Protein AF-A0A1E1WQI3-F1 (afdb_monomer)

InterPro domains:
  IPR056877 Mediator of RNA polymerase II transcription subunit 14, C-terminal domain [PF25069] (3-107)

Foldseek 3Di:
DFKDKDWDQFADPPDPVPDDGRHGQWDDDPQKTWTWMWIDDPPDIDIFTWIQGNVLLAIATDDPPDPDQLNVQLRVQSVVCVVPPDDVVDRCPVVSVVCCRPPRDRPVPPPDDPDDDDD

Secondary structure (DSSP, 8-state):
-PPEEEE-SB--TTS-TTS-TTSBSEEEETTEEEEEEEEEETTEEEEEEEEEETTTTEEEES------HHHHHHHHHHHHHHHH---TTS-SHHHHHHHHHHH---GGGSPPPPPPPP-

Nearest PDB structures (foldseek):
  5kph-assembly1_A  TM=7.801E-01  e=4.211E+00  synthetic construct
  5tph-assembly1_A  TM=8.536E-01  e=3.962E+00  synthetic construct
  6w90-assembly1_A  TM=6.824E-01  e=4.211E+00  synthetic construct
  8chv-assembly1_B  TM=4.347E-01  e=8.249E+00  Homo sapiens
  8chv-assembly1_A  TM=3.463E-01  e=5.378E+00  Homo sapiens

Mean predicted aligned error: 7.14 Å

Sequence (119 aa):
ALWALQWALRIPPAAPQIVPAGQPAVLLAKHKILFFICLTRGDTQLVLPLVYDMQLNVTQLADKRDSQPHLIAVNLHLKRFTEFNQSHSECTLWPAVRDLLTNFTLPQEAPQAPAPPPP

Solvent-accessible surface area (backbone atoms only — not comparable to full-atom values): 7258 Å² total; per-residue (Å²): 129,72,54,44,83,43,77,41,69,40,32,52,82,89,42,75,86,85,61,67,60,69,37,70,17,68,44,80,56,94,58,31,37,39,35,35,38,37,41,37,40,87,94,46,74,44,74,44,50,33,28,35,30,66,84,78,50,43,45,40,66,64,74,82,81,63,86,46,71,68,57,49,51,50,45,54,49,38,49,52,45,62,75,76,62,74,57,91,90,55,74,31,59,62,59,54,54,51,46,46,50,76,68,65,74,61,81,91,74,53,80,75,75,80,76,78,80,82,133

Radius of gyration: 16.03 Å; Cα contacts (8 Å, |Δi|>4): 173; chains: 1; bounding box: 58×37×25 Å

Structure (mmCIF, N/CA/C/O backbone):
data_AF-A0A1E1WQI3-F1
#
_entry.id   AF-A0A1E1WQI3-F1
#
loop_
_atom_site.group_PDB
_atom_site.id
_atom_site.type_symbol
_atom_site.label_atom_id
_atom_site.label_alt_id
_atom_site.label_comp_id
_atom_site.label_asym_id
_atom_site.label_entity_id
_atom_site.label_seq_id
_atom_site.pdbx_PDB_ins_code
_atom_site.Cartn_x
_atom_site.Cartn_y
_atom_site.Cartn_z
_atom_site.occupancy
_atom_site.B_iso_or_equiv
_atom_site.auth_seq_id
_atom_site.auth_comp_id
_atom_site.auth_asym_id
_atom_site.auth_atom_id
_atom_site.pdbx_PDB_model_num
ATOM 1 N N . ALA A 1 1 ? 11.937 9.073 -12.160 1.00 61.72 1 ALA A N 1
ATOM 2 C CA . ALA A 1 1 ? 10.763 8.405 -12.767 1.00 61.72 1 ALA A CA 1
ATOM 3 C C . ALA A 1 1 ? 9.590 8.473 -11.791 1.00 61.72 1 ALA A C 1
ATOM 5 O O . ALA A 1 1 ? 9.838 8.462 -10.592 1.00 61.72 1 ALA A O 1
ATOM 6 N N . LEU A 1 2 ? 8.349 8.594 -12.273 1.00 84.69 2 LEU A N 1
ATOM 7 C CA . LEU A 1 2 ? 7.153 8.555 -11.417 1.00 84.69 2 LEU A CA 1
ATOM 8 C C . LEU A 1 2 ? 6.787 7.102 -11.082 1.00 84.69 2 LEU A C 1
ATOM 10 O O . LEU A 1 2 ? 7.160 6.189 -11.820 1.00 84.69 2 LEU A O 1
ATOM 14 N N . TRP A 1 3 ? 6.069 6.893 -9.980 1.00 93.56 3 TRP A N 1
ATOM 15 C CA . TRP A 1 3 ? 5.514 5.585 -9.645 1.00 93.56 3 TRP A CA 1
ATOM 16 C C . TRP A 1 3 ? 4.343 5.243 -10.567 1.00 93.56 3 TRP A C 1
ATOM 18 O O . TRP A 1 3 ? 3.461 6.070 -10.792 1.00 93.56 3 TRP A O 1
ATOM 28 N N . ALA A 1 4 ? 4.307 4.007 -11.056 1.00 94.94 4 ALA A N 1
ATOM 29 C CA . ALA A 1 4 ? 3.130 3.424 -11.685 1.00 94.94 4 ALA A CA 1
ATOM 30 C C . ALA A 1 4 ? 2.417 2.484 -10.703 1.00 94.94 4 ALA A C 1
ATOM 32 O O . ALA A 1 4 ? 3.064 1.788 -9.920 1.00 94.94 4 ALA A O 1
ATOM 33 N N . LEU A 1 5 ? 1.081 2.494 -10.747 1.00 95.38 5 LEU A N 1
ATOM 34 C CA . LEU A 1 5 ? 0.208 1.705 -9.879 1.00 95.38 5 LEU A CA 1
ATOM 35 C C . LEU A 1 5 ? -0.353 0.497 -10.622 1.00 95.38 5 LEU A C 1
ATOM 37 O O . LEU A 1 5 ? -0.927 0.643 -11.700 1.00 95.38 5 LEU A O 1
ATOM 41 N N . GLN A 1 6 ? -0.315 -0.666 -9.981 1.00 94.62 6 GLN A N 1
ATOM 42 C CA . GLN A 1 6 ? -1.127 -1.816 -10.362 1.00 94.62 6 GLN A CA 1
ATOM 43 C C . GLN A 1 6 ? -1.879 -2.349 -9.144 1.00 94.62 6 GLN A C 1
ATOM 45 O O . GLN A 1 6 ? -1.303 -2.551 -8.075 1.00 94.62 6 GLN A O 1
ATOM 50 N N . TRP A 1 7 ? -3.173 -2.605 -9.309 1.00 93.12 7 TRP A N 1
ATOM 51 C CA . TRP A 1 7 ? -3.984 -3.262 -8.288 1.00 93.12 7 TRP A CA 1
ATOM 52 C C . TRP A 1 7 ? -3.860 -4.770 -8.446 1.00 93.12 7 TRP A C 1
ATOM 54 O O . TRP A 1 7 ? -4.112 -5.310 -9.526 1.00 93.12 7 TRP A O 1
ATOM 64 N N . ALA A 1 8 ? -3.485 -5.461 -7.375 1.00 91.25 8 ALA A N 1
ATOM 65 C CA . ALA A 1 8 ? -3.482 -6.910 -7.400 1.00 91.25 8 ALA A CA 1
ATOM 66 C C . ALA A 1 8 ? -4.930 -7.409 -7.297 1.00 91.25 8 ALA A C 1
ATOM 68 O O . ALA A 1 8 ? -5.671 -7.003 -6.405 1.00 91.25 8 ALA A O 1
ATOM 69 N N . LEU A 1 9 ? -5.332 -8.305 -8.201 1.00 91.12 9 LEU A N 1
ATOM 70 C C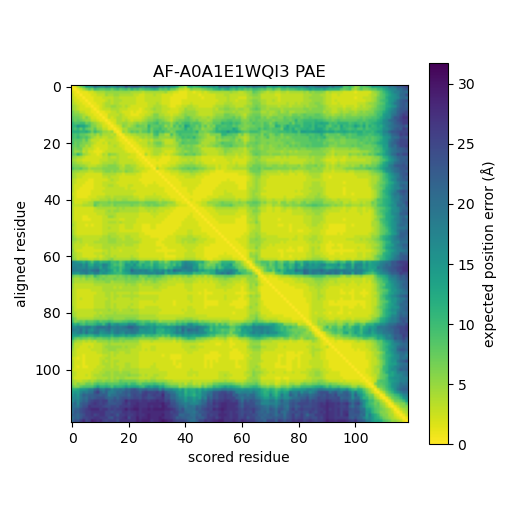A . LEU A 1 9 ? -6.618 -9.015 -8.115 1.00 91.12 9 LEU A CA 1
ATOM 71 C C . LEU A 1 9 ? -6.480 -10.347 -7.366 1.00 91.12 9 LEU A C 1
ATOM 73 O O . LEU A 1 9 ? -7.421 -10.828 -6.733 1.00 91.12 9 LEU A O 1
ATOM 77 N N . ARG A 1 10 ? -5.278 -10.926 -7.411 1.00 91.06 10 ARG A N 1
ATOM 78 C CA . ARG A 1 10 ? -4.872 -12.115 -6.662 1.00 91.06 10 ARG A CA 1
ATOM 79 C C . ARG A 1 10 ? -3.562 -11.842 -5.950 1.00 91.06 10 ARG A C 1
ATOM 81 O O . ARG A 1 10 ? -2.758 -11.057 -6.446 1.00 91.06 10 ARG A O 1
ATOM 88 N N . ILE A 1 11 ? -3.355 -12.489 -4.811 1.00 86.25 11 ILE A N 1
ATOM 89 C CA . ILE A 1 11 ? -2.154 -12.296 -4.000 1.00 86.25 11 ILE A CA 1
ATOM 90 C C . ILE A 1 11 ? -0.933 -12.825 -4.767 1.00 86.25 11 ILE A C 1
ATOM 92 O O . ILE A 1 11 ? -0.904 -14.021 -5.089 1.00 86.25 11 ILE A O 1
ATOM 96 N N . PRO A 1 12 ? 0.056 -11.966 -5.083 1.00 79.88 12 PRO A N 1
ATOM 97 C CA . PRO A 1 12 ? 1.281 -12.387 -5.753 1.00 79.88 12 PRO A CA 1
ATOM 98 C C . PRO A 1 12 ? 2.076 -13.393 -4.905 1.00 79.88 12 PRO A C 1
ATOM 100 O O . PRO A 1 12 ? 2.103 -13.254 -3.684 1.00 79.88 12 PRO A O 1
ATOM 103 N N . PRO A 1 13 ? 2.809 -14.345 -5.512 1.00 79.88 13 PRO A N 1
ATOM 104 C CA . PRO A 1 13 ? 3.711 -15.235 -4.771 1.00 79.88 13 PRO A CA 1
ATOM 105 C C . PRO A 1 13 ? 4.781 -14.485 -3.965 1.00 79.88 13 PRO A C 1
ATOM 107 O O . PRO A 1 13 ? 5.179 -14.935 -2.898 1.00 79.88 13 PRO A O 1
ATOM 110 N N . ALA A 1 14 ? 5.215 -13.327 -4.472 1.00 73.06 14 ALA A N 1
ATOM 111 C CA . ALA A 1 14 ? 6.202 -12.451 -3.844 1.00 73.06 14 ALA A CA 1
ATOM 112 C C . ALA A 1 14 ? 5.622 -11.540 -2.742 1.00 73.06 14 ALA A C 1
ATOM 114 O O . ALA A 1 14 ? 6.347 -10.722 -2.184 1.00 73.06 14 ALA A O 1
ATOM 115 N N . ALA A 1 15 ? 4.318 -11.620 -2.461 1.00 73.06 15 ALA A N 1
ATOM 116 C CA . ALA A 1 15 ? 3.694 -10.805 -1.429 1.00 73.06 15 ALA A CA 1
ATOM 117 C C . ALA A 1 15 ? 3.990 -11.354 -0.020 1.00 73.06 15 ALA A C 1
ATOM 119 O O . ALA A 1 15 ? 4.174 -12.568 0.140 1.00 73.06 15 ALA A O 1
ATOM 120 N N . PRO A 1 16 ? 3.973 -10.492 1.015 1.00 71.56 16 PRO A N 1
ATOM 121 C CA . PRO A 1 16 ? 4.063 -10.937 2.401 1.00 71.56 16 PRO A CA 1
ATOM 122 C C . PRO A 1 16 ? 3.017 -12.016 2.699 1.00 71.56 16 PRO A C 1
ATOM 124 O O . PRO A 1 16 ? 1.860 -11.895 2.285 1.00 71.56 16 PRO A O 1
ATOM 127 N N . GLN A 1 17 ? 3.415 -13.067 3.422 1.00 73.44 17 GLN A N 1
ATOM 128 C CA . GLN A 1 17 ? 2.580 -14.237 3.737 1.00 73.44 17 GLN A CA 1
ATOM 129 C C . GLN A 1 17 ? 1.532 -13.921 4.824 1.00 73.44 17 GLN A C 1
ATOM 131 O O . GLN A 1 17 ? 1.474 -14.558 5.873 1.00 73.44 17 GLN A O 1
ATOM 136 N N . ILE A 1 18 ? 0.704 -12.902 4.585 1.00 81.56 18 ILE A N 1
ATOM 137 C CA . ILE A 1 18 ? -0.483 -12.584 5.392 1.00 81.56 18 ILE A CA 1
ATOM 138 C C . ILE A 1 18 ? -1.620 -13.529 5.002 1.00 81.56 18 ILE A C 1
ATOM 140 O O . ILE A 1 18 ? -2.366 -14.010 5.851 1.00 81.56 18 ILE A O 1
ATOM 144 N N . VAL A 1 19 ? -1.738 -13.793 3.700 1.00 82.75 19 VAL A N 1
ATOM 145 C CA . VAL A 1 19 ? -2.726 -14.681 3.091 1.00 82.75 19 VAL A CA 1
ATOM 146 C C . VAL A 1 19 ? -2.029 -15.484 1.983 1.00 82.75 19 VAL A C 1
ATOM 148 O O . VAL A 1 19 ? -1.134 -14.939 1.333 1.00 82.75 19 VAL A O 1
ATOM 151 N N . PRO A 1 20 ? -2.398 -16.760 1.751 1.00 84.69 20 PRO A N 1
ATOM 152 C CA . PRO A 1 20 ? -1.761 -17.584 0.728 1.00 84.69 20 PRO A CA 1
ATOM 153 C C . PRO A 1 20 ? -1.829 -16.980 -0.682 1.00 84.69 20 PRO A C 1
ATOM 155 O O . PRO A 1 20 ? -2.830 -16.371 -1.069 1.00 84.69 20 PRO A O 1
ATOM 158 N N . ALA A 1 21 ? -0.781 -17.212 -1.475 1.00 86.62 21 ALA A N 1
ATOM 159 C CA . ALA A 1 21 ? -0.719 -16.775 -2.867 1.00 86.62 21 ALA A CA 1
ATOM 160 C C . ALA A 1 21 ? -1.888 -17.332 -3.702 1.00 86.62 21 ALA A C 1
ATOM 162 O O . ALA A 1 21 ? -2.388 -18.433 -3.464 1.00 86.62 21 ALA A O 1
ATOM 163 N N . GLY A 1 22 ? -2.333 -16.562 -4.697 1.00 86.31 22 GLY A N 1
ATOM 164 C CA . GLY A 1 22 ? -3.426 -16.944 -5.598 1.00 86.31 22 GLY A CA 1
ATOM 165 C C . GLY A 1 22 ? -4.841 -16.709 -5.051 1.00 86.31 22 GLY A C 1
ATOM 166 O O . GLY A 1 22 ? -5.791 -16.706 -5.843 1.00 86.31 22 GLY A O 1
ATOM 167 N N . GLN A 1 23 ? -4.995 -16.449 -3.749 1.00 90.19 23 GLN A N 1
ATOM 168 C CA . GLN A 1 23 ? -6.262 -16.020 -3.149 1.00 90.19 23 GLN A CA 1
ATOM 169 C C . GLN A 1 23 ? -6.668 -14.613 -3.621 1.00 90.19 23 GLN A C 1
ATOM 171 O O . GLN A 1 23 ? -5.805 -13.861 -4.091 1.00 90.19 23 GLN A O 1
ATOM 176 N N . PRO A 1 24 ? -7.960 -14.234 -3.520 1.00 90.19 24 PRO A N 1
ATOM 177 C CA . PRO A 1 24 ? -8.405 -12.874 -3.808 1.00 90.19 24 PRO A CA 1
ATOM 178 C C . PRO A 1 24 ? -7.591 -11.844 -3.024 1.00 90.19 24 PRO A C 1
ATOM 180 O O . PRO A 1 24 ? -7.388 -11.982 -1.820 1.00 90.19 24 PRO A O 1
ATOM 183 N N . ALA A 1 25 ? -7.123 -10.808 -3.716 1.00 88.50 25 ALA A N 1
ATOM 184 C CA . ALA A 1 25 ? -6.276 -9.782 -3.116 1.00 88.50 25 ALA A CA 1
ATOM 185 C C . ALA A 1 25 ? -7.054 -8.673 -2.406 1.00 88.50 25 ALA A C 1
ATOM 187 O O . ALA A 1 25 ? -6.418 -7.810 -1.822 1.00 88.50 25 ALA A O 1
ATOM 188 N N . VAL A 1 26 ? -8.390 -8.687 -2.433 1.00 93.19 26 VAL A N 1
ATOM 189 C CA . VAL A 1 26 ? -9.236 -7.777 -1.651 1.00 93.19 26 VAL A CA 1
ATOM 190 C C . VAL A 1 26 ? -10.054 -8.612 -0.679 1.00 93.19 26 VAL A C 1
ATOM 192 O O . VAL A 1 26 ? -10.848 -9.455 -1.094 1.00 93.19 26 VAL A O 1
ATOM 195 N N . LEU A 1 27 ? -9.843 -8.394 0.615 1.00 93.44 27 LEU A N 1
ATOM 196 C CA . LEU A 1 27 ? -10.434 -9.189 1.682 1.00 93.44 27 LEU A CA 1
ATOM 197 C C . LEU A 1 27 ? -11.090 -8.272 2.703 1.00 93.44 27 LEU A C 1
ATOM 199 O O . LEU A 1 27 ? -10.442 -7.405 3.288 1.00 93.44 27 LEU A O 1
ATOM 203 N N . LEU A 1 28 ? -12.379 -8.492 2.938 1.00 94.62 28 LEU A N 1
ATOM 204 C CA . LEU A 1 28 ? -13.144 -7.792 3.958 1.00 94.62 28 LEU A CA 1
ATOM 205 C C . LEU A 1 28 ? -13.190 -8.636 5.236 1.00 94.62 28 LEU A C 1
ATOM 207 O O . LEU A 1 28 ? -13.674 -9.766 5.227 1.00 94.62 28 LEU A O 1
ATOM 211 N N . ALA A 1 29 ? -12.729 -8.069 6.347 1.00 91.25 29 ALA A N 1
ATOM 212 C CA . ALA A 1 29 ? -12.799 -8.668 7.674 1.00 91.25 29 ALA A CA 1
ATOM 213 C C . ALA A 1 29 ? -13.412 -7.666 8.661 1.00 91.25 29 ALA A C 1
ATOM 215 O O . ALA A 1 29 ? -12.741 -6.752 9.148 1.00 91.25 29 ALA A O 1
ATOM 216 N N . LYS A 1 30 ? -14.702 -7.846 8.975 1.00 93.75 30 LYS A N 1
ATOM 217 C CA . LYS A 1 30 ? -15.505 -6.911 9.785 1.00 93.75 30 LYS A CA 1
ATOM 218 C C . LYS A 1 30 ? -15.465 -5.493 9.198 1.00 93.75 30 LYS A C 1
ATOM 220 O O . LYS A 1 30 ? -16.062 -5.245 8.159 1.00 93.75 30 LYS A O 1
ATOM 225 N N . HIS A 1 31 ? -14.734 -4.587 9.847 1.00 95.50 31 HIS A N 1
ATOM 226 C CA . HIS A 1 31 ? -14.589 -3.191 9.447 1.00 95.50 31 HIS A CA 1
ATOM 227 C C . HIS A 1 31 ? -13.239 -2.883 8.793 1.00 95.50 31 HIS A C 1
ATOM 229 O O . HIS A 1 31 ? -12.851 -1.724 8.702 1.00 95.50 31 HIS A O 1
ATOM 235 N N . LYS A 1 32 ? -12.497 -3.908 8.368 1.00 96.00 32 LYS A N 1
ATOM 236 C CA . LYS A 1 32 ? -11.182 -3.751 7.749 1.00 96.00 32 LYS A CA 1
ATOM 237 C C . LYS A 1 32 ? -11.180 -4.348 6.351 1.00 96.00 32 LYS A C 1
ATOM 239 O O . LYS A 1 32 ? -11.652 -5.467 6.164 1.00 96.00 32 LYS A O 1
ATOM 244 N N . ILE A 1 33 ? -10.617 -3.620 5.396 1.00 96.56 33 ILE A N 1
ATOM 245 C CA . ILE A 1 33 ? -10.376 -4.090 4.032 1.00 96.56 33 ILE A CA 1
ATOM 246 C C . ILE A 1 33 ? -8.870 -4.248 3.861 1.00 96.56 33 ILE A C 1
ATOM 248 O O . ILE A 1 33 ? -8.150 -3.254 3.870 1.00 96.56 33 ILE A O 1
ATOM 252 N N . LEU A 1 34 ? -8.398 -5.484 3.717 1.00 94.56 34 LEU A N 1
ATOM 253 C CA . LEU A 1 34 ? -7.042 -5.779 3.262 1.00 94.56 34 LEU A CA 1
ATOM 254 C C . LEU A 1 34 ? -7.034 -5.764 1.734 1.00 94.56 34 LEU A C 1
ATOM 256 O O . LEU A 1 34 ? -7.865 -6.418 1.108 1.00 94.56 34 LEU A O 1
ATOM 260 N N . PHE A 1 35 ? -6.098 -5.036 1.143 1.00 94.75 35 PHE A N 1
ATOM 261 C CA . PHE A 1 35 ? -5.878 -5.007 -0.293 1.00 94.75 35 PHE A CA 1
ATOM 262 C C . PHE A 1 35 ? -4.389 -4.924 -0.622 1.00 94.75 35 PHE A C 1
ATOM 264 O O . PHE A 1 35 ? -3.582 -4.520 0.211 1.00 94.75 35 PHE A O 1
ATOM 271 N N . PHE A 1 36 ? -4.011 -5.319 -1.835 1.00 93.38 36 PHE A N 1
ATOM 272 C CA . PHE A 1 36 ? -2.617 -5.307 -2.273 1.00 93.38 36 PHE A CA 1
ATOM 273 C C . PHE A 1 36 ? -2.455 -4.414 -3.499 1.00 93.38 36 PHE A C 1
ATOM 275 O O . PHE A 1 36 ? -3.209 -4.520 -4.470 1.00 93.38 36 PHE A O 1
ATOM 282 N N . ILE A 1 37 ? -1.432 -3.565 -3.465 1.00 94.12 37 ILE A N 1
ATOM 283 C CA . ILE A 1 37 ? -1.003 -2.768 -4.614 1.00 94.12 37 ILE A CA 1
ATOM 284 C C . ILE A 1 37 ? 0.443 -3.095 -4.967 1.00 94.12 37 ILE A C 1
ATOM 286 O O . ILE A 1 37 ? 1.239 -3.465 -4.105 1.00 94.12 37 ILE A O 1
ATOM 290 N N . CYS A 1 38 ? 0.780 -2.938 -6.240 1.00 93.62 38 CYS A N 1
ATOM 291 C CA . CYS A 1 38 ? 2.141 -2.985 -6.737 1.00 93.62 38 CYS A CA 1
ATOM 292 C C . CYS A 1 38 ? 2.526 -1.591 -7.236 1.00 93.62 38 CYS A C 1
ATOM 294 O O . CYS A 1 38 ? 1.815 -1.013 -8.063 1.00 93.62 38 CYS A O 1
ATOM 296 N N . LEU A 1 39 ? 3.625 -1.051 -6.713 1.00 94.12 39 LEU A N 1
ATOM 297 C CA . LEU A 1 39 ? 4.219 0.196 -7.179 1.00 94.12 39 LEU A CA 1
ATOM 298 C C . LEU A 1 39 ? 5.498 -0.109 -7.950 1.00 94.12 39 LEU A C 1
ATOM 300 O O . LEU A 1 39 ? 6.391 -0.771 -7.424 1.00 94.12 39 LEU A O 1
ATOM 304 N N . THR A 1 40 ? 5.607 0.404 -9.171 1.00 93.44 40 THR A N 1
ATOM 305 C CA . THR A 1 40 ? 6.787 0.208 -10.026 1.00 93.44 40 THR A CA 1
ATOM 306 C C . THR A 1 40 ? 7.413 1.539 -10.423 1.00 93.44 40 THR A C 1
ATOM 308 O O . THR A 1 40 ? 6.698 2.460 -10.824 1.00 93.44 40 THR A O 1
ATOM 311 N N . ARG A 1 41 ? 8.742 1.643 -10.346 1.00 90.56 41 ARG A N 1
ATOM 312 C CA . ARG A 1 41 ? 9.529 2.815 -10.760 1.00 90.56 41 ARG A CA 1
ATOM 313 C C . ARG A 1 41 ? 10.889 2.352 -11.285 1.00 90.56 41 ARG A C 1
ATOM 315 O O . ARG A 1 41 ? 11.754 1.972 -10.500 1.00 90.56 41 ARG A O 1
ATOM 322 N N . GLY A 1 42 ? 11.085 2.407 -12.605 1.00 88.88 42 GLY A N 1
ATOM 323 C CA . GLY A 1 42 ? 12.268 1.809 -13.239 1.00 88.88 42 GLY A CA 1
ATOM 324 C C . GLY A 1 42 ? 12.339 0.315 -12.913 1.00 88.88 42 GLY A C 1
ATOM 325 O O . GLY A 1 42 ? 11.334 -0.377 -13.043 1.00 88.88 42 GLY A O 1
ATOM 326 N N . ASP A 1 43 ? 13.479 -0.141 -12.398 1.00 87.56 43 ASP A N 1
ATOM 327 C CA . ASP A 1 43 ? 13.688 -1.538 -11.987 1.00 87.56 43 ASP A CA 1
ATOM 328 C C . ASP A 1 43 ? 13.185 -1.844 -10.563 1.00 87.56 43 ASP A C 1
ATOM 330 O O . ASP A 1 43 ? 13.275 -2.974 -10.084 1.00 87.56 43 ASP A O 1
ATOM 334 N N . THR A 1 44 ? 12.658 -0.841 -9.853 1.00 88.62 44 THR A N 1
ATOM 335 C CA . THR A 1 44 ? 12.150 -1.019 -8.489 1.00 88.62 44 THR A CA 1
ATOM 336 C C . THR A 1 44 ? 10.677 -1.404 -8.498 1.00 88.62 44 THR A C 1
ATOM 338 O O . THR A 1 44 ? 9.849 -0.690 -9.065 1.00 88.62 44 THR A O 1
ATOM 341 N N . GLN A 1 45 ? 10.340 -2.488 -7.796 1.00 90.81 45 GLN A N 1
ATOM 342 C CA . GLN A 1 45 ? 8.972 -2.966 -7.607 1.00 90.81 45 GLN A CA 1
ATOM 343 C C . GLN A 1 45 ? 8.673 -3.167 -6.118 1.00 90.81 45 GLN A C 1
ATOM 345 O O . GLN A 1 45 ? 9.412 -3.862 -5.425 1.00 90.81 45 GLN A O 1
ATOM 350 N N . LEU A 1 46 ? 7.568 -2.596 -5.636 1.00 90.81 46 LEU A N 1
ATOM 351 C CA . LEU A 1 46 ? 7.112 -2.703 -4.251 1.00 90.81 46 LEU A CA 1
ATOM 352 C C . LEU A 1 46 ? 5.719 -3.330 -4.209 1.00 90.81 46 LEU A C 1
ATOM 354 O O . LEU A 1 46 ? 4.770 -2.753 -4.734 1.00 90.81 46 LEU A O 1
ATOM 358 N N . VAL A 1 47 ? 5.579 -4.479 -3.548 1.00 91.19 47 VAL A N 1
ATOM 359 C CA . VAL A 1 47 ? 4.273 -5.100 -3.281 1.00 91.19 47 VAL A CA 1
ATOM 360 C C . VAL A 1 47 ? 3.836 -4.716 -1.874 1.00 91.19 47 VAL A C 1
ATOM 362 O O . VAL A 1 47 ? 4.455 -5.122 -0.893 1.00 91.19 47 VAL A O 1
ATOM 365 N N . LEU A 1 48 ? 2.781 -3.911 -1.771 1.00 92.44 48 LEU A N 1
ATOM 366 C CA . LEU A 1 48 ? 2.343 -3.306 -0.518 1.00 92.44 48 LEU A CA 1
ATOM 367 C C . LEU A 1 48 ? 1.000 -3.898 -0.077 1.00 92.44 48 LEU A C 1
ATOM 369 O O . LEU A 1 48 ? -0.009 -3.680 -0.755 1.00 92.44 48 LEU A O 1
ATOM 373 N N . PRO A 1 49 ? 0.955 -4.614 1.059 1.00 92.81 49 PRO A N 1
ATOM 374 C CA . PRO A 1 49 ? -0.301 -5.000 1.681 1.00 92.81 49 PRO A CA 1
ATOM 375 C C . PRO A 1 49 ? -0.845 -3.837 2.518 1.00 92.81 49 PRO A C 1
ATOM 377 O O . PRO A 1 49 ? -0.241 -3.440 3.514 1.00 92.81 49 PRO A O 1
ATOM 380 N N . LEU A 1 50 ? -1.995 -3.295 2.143 1.00 95.25 50 LEU A N 1
ATOM 381 C CA . LEU A 1 50 ? -2.636 -2.173 2.819 1.00 95.25 50 LEU A CA 1
ATOM 382 C C . LEU A 1 50 ? -3.922 -2.619 3.513 1.00 95.25 50 LEU A C 1
ATOM 384 O O . LEU A 1 50 ? -4.677 -3.432 2.994 1.00 95.25 50 LEU A O 1
ATOM 388 N N . VAL A 1 51 ? -4.182 -2.062 4.690 1.00 95.88 51 VAL A N 1
ATOM 389 C CA . VAL A 1 51 ? -5.435 -2.219 5.427 1.00 95.88 51 VAL A CA 1
ATOM 390 C C . VAL A 1 51 ? -6.107 -0.866 5.533 1.00 95.88 51 VAL A C 1
ATOM 392 O O . VAL A 1 51 ? -5.557 0.047 6.149 1.00 95.88 51 VAL A O 1
ATOM 395 N N . TYR A 1 52 ? -7.316 -0.773 4.993 1.00 96.69 52 TYR A N 1
ATOM 396 C CA . TYR A 1 52 ? -8.237 0.315 5.274 1.00 96.69 52 TYR A CA 1
ATOM 397 C C . TYR A 1 52 ? -9.150 -0.072 6.441 1.00 96.69 52 TYR A C 1
ATOM 399 O O . TYR A 1 52 ? -9.901 -1.043 6.359 1.00 96.69 52 TYR A O 1
ATOM 407 N N . ASP A 1 53 ? -9.058 0.665 7.543 1.00 95.25 53 ASP A N 1
ATOM 408 C CA . ASP A 1 53 ? -9.958 0.574 8.686 1.00 95.25 53 ASP A CA 1
ATOM 409 C C . ASP A 1 53 ? -11.125 1.549 8.500 1.00 95.25 53 ASP A C 1
ATOM 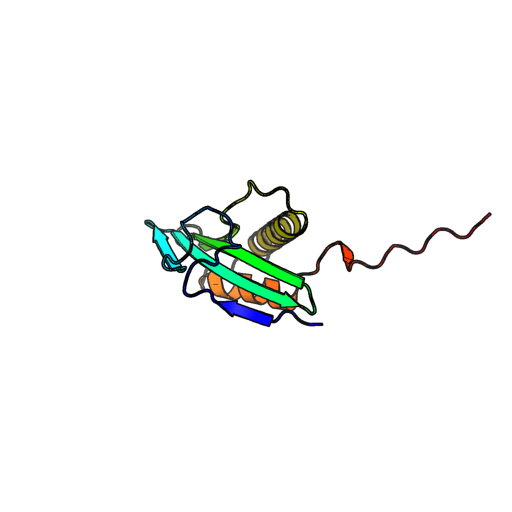411 O O . ASP A 1 53 ? -10.935 2.763 8.545 1.00 95.25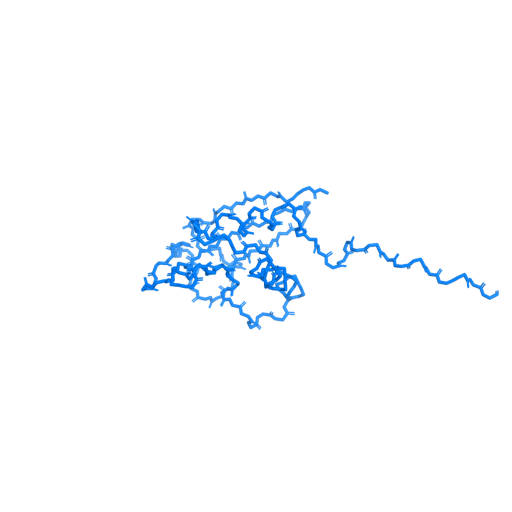 53 ASP A O 1
ATOM 415 N N . MET A 1 54 ? -12.329 1.015 8.308 1.00 94.12 54 MET A N 1
ATOM 416 C CA . MET A 1 54 ? -13.541 1.797 8.058 1.00 94.12 54 MET A CA 1
ATOM 417 C C . MET A 1 54 ? -14.066 2.507 9.308 1.00 94.12 54 MET A C 1
ATOM 419 O O . MET A 1 54 ? -14.765 3.505 9.179 1.00 94.12 54 MET A O 1
ATOM 423 N N . GLN A 1 55 ? -13.753 2.015 10.512 1.00 93.75 55 GLN A N 1
ATOM 424 C CA . GLN A 1 55 ? -14.183 2.665 11.754 1.00 93.75 55 GLN A CA 1
ATOM 425 C C . GLN A 1 55 ? -13.322 3.884 12.061 1.00 93.75 55 GLN A C 1
ATOM 427 O O . GLN A 1 55 ? -13.838 4.926 12.449 1.00 93.75 55 GLN A O 1
ATOM 432 N N . LEU A 1 56 ? -12.009 3.747 11.880 1.00 93.00 56 LEU A N 1
ATOM 433 C CA . LEU A 1 56 ? -11.058 4.829 12.136 1.00 93.00 56 LEU A CA 1
ATOM 434 C C . LEU A 1 56 ? -10.849 5.732 10.917 1.00 93.00 56 LEU A C 1
ATOM 436 O O . LEU A 1 56 ? -10.242 6.789 11.037 1.00 93.00 56 LEU A O 1
ATOM 440 N N . ASN A 1 57 ? -11.330 5.304 9.751 1.00 93.94 57 ASN A N 1
ATOM 441 C CA . ASN A 1 57 ? -11.045 5.904 8.457 1.00 93.94 57 ASN A CA 1
ATOM 442 C C . ASN A 1 57 ? -9.535 6.026 8.168 1.00 93.94 57 ASN A C 1
ATOM 444 O O . ASN A 1 57 ? -9.066 7.031 7.640 1.00 93.94 57 ASN A O 1
ATOM 448 N N . VAL A 1 58 ? -8.751 4.995 8.492 1.00 94.56 58 VAL A N 1
ATOM 449 C CA . VAL A 1 58 ? -7.282 5.008 8.359 1.00 94.56 58 VAL A CA 1
ATOM 450 C C . VAL A 1 58 ? -6.818 3.937 7.383 1.00 94.56 58 VAL A C 1
ATOM 452 O O . VAL A 1 58 ? -7.215 2.780 7.496 1.00 94.56 58 VAL A O 1
ATOM 455 N N . THR A 1 59 ? -5.914 4.303 6.474 1.00 95.94 59 THR A N 1
ATOM 456 C CA . THR A 1 59 ? -5.208 3.358 5.599 1.00 95.94 59 THR A CA 1
ATOM 457 C C . THR A 1 59 ? -3.767 3.196 6.071 1.00 95.94 59 THR A C 1
ATOM 459 O O . THR A 1 59 ? -3.026 4.168 6.173 1.00 95.94 59 THR A O 1
ATOM 462 N N . GLN A 1 60 ? -3.360 1.964 6.368 1.00 95.31 60 GLN A N 1
ATOM 463 C CA . GLN A 1 60 ? -2.030 1.642 6.896 1.00 95.31 60 GLN A CA 1
ATOM 464 C C . GLN A 1 60 ? -1.461 0.372 6.261 1.00 95.31 60 GLN A C 1
ATOM 466 O O . GLN A 1 60 ? -2.190 -0.407 5.656 1.00 95.31 60 GLN A O 1
ATOM 471 N N . LEU A 1 61 ? -0.163 0.126 6.439 1.00 94.38 61 LEU A N 1
ATOM 472 C CA . LEU A 1 61 ? 0.469 -1.131 6.037 1.00 94.38 61 LEU A CA 1
ATOM 473 C C . LEU A 1 61 ? -0.003 -2.293 6.939 1.00 94.38 61 LEU A C 1
ATOM 475 O O . LEU A 1 61 ? -0.064 -2.147 8.164 1.00 94.38 61 LEU A O 1
ATOM 479 N N . ALA A 1 62 ? -0.342 -3.431 6.331 1.00 89.50 62 ALA A N 1
ATOM 480 C CA . ALA A 1 62 ? -0.942 -4.587 6.998 1.00 89.50 62 ALA A CA 1
ATOM 481 C C . ALA A 1 62 ? 0.060 -5.407 7.825 1.00 89.50 62 ALA A C 1
ATOM 483 O O . ALA A 1 62 ? -0.249 -5.793 8.951 1.00 89.50 62 ALA A O 1
ATOM 484 N N . ASP A 1 63 ? 1.250 -5.665 7.274 1.00 76.38 63 ASP A N 1
ATOM 485 C CA . ASP A 1 63 ? 2.319 -6.382 7.968 1.00 76.38 63 ASP A CA 1
ATOM 486 C C . ASP A 1 63 ? 3.463 -5.426 8.296 1.00 76.38 63 ASP A C 1
ATOM 488 O O . ASP A 1 63 ? 4.023 -4.766 7.422 1.00 76.38 63 ASP A O 1
ATOM 492 N N . LYS A 1 64 ? 3.778 -5.332 9.587 1.00 65.81 64 LYS A N 1
ATOM 493 C CA . LYS A 1 64 ? 4.847 -4.486 10.135 1.00 65.81 64 LYS A CA 1
ATOM 494 C C . LYS A 1 64 ? 6.076 -5.311 10.530 1.00 65.81 64 LYS A C 1
ATOM 496 O O . LYS A 1 64 ? 7.015 -4.748 11.082 1.00 65.81 64 LYS A O 1
ATOM 501 N N . ARG A 1 65 ? 6.044 -6.635 10.319 1.00 61.31 65 ARG A N 1
ATOM 502 C CA . ARG A 1 65 ? 7.105 -7.563 10.741 1.00 61.31 65 ARG A CA 1
ATOM 503 C C . ARG A 1 65 ? 8.269 -7.627 9.759 1.00 61.31 65 ARG A C 1
ATOM 505 O O . ARG A 1 65 ? 9.342 -8.072 10.151 1.00 61.31 65 ARG A O 1
ATOM 512 N N . ASP A 1 66 ? 8.083 -7.166 8.524 1.00 61.97 66 ASP A N 1
ATOM 513 C CA . ASP A 1 66 ? 9.176 -7.098 7.563 1.00 61.97 66 ASP A CA 1
ATOM 514 C C . ASP A 1 66 ? 10.130 -5.946 7.896 1.00 61.97 66 ASP A C 1
ATOM 516 O O . ASP A 1 66 ? 9.775 -4.767 7.839 1.00 61.97 66 ASP A O 1
ATOM 520 N N . SER A 1 67 ? 11.381 -6.300 8.187 1.00 65.44 67 SER A N 1
ATOM 521 C CA . SER A 1 67 ? 12.503 -5.377 8.410 1.00 65.44 67 SER A CA 1
ATOM 522 C C . SER A 1 67 ? 13.026 -4.736 7.118 1.00 65.44 67 SER A C 1
ATOM 524 O O . SER A 1 67 ? 14.081 -4.101 7.108 1.00 65.44 67 SER A O 1
ATOM 526 N N . GLN A 1 68 ? 12.296 -4.893 6.014 1.00 81.50 68 GLN A N 1
ATOM 527 C CA . GLN A 1 68 ? 12.695 -4.388 4.715 1.00 81.50 68 GLN A CA 1
ATOM 528 C C . GLN A 1 68 ? 12.694 -2.845 4.705 1.00 81.50 68 GLN A C 1
ATOM 530 O O . GLN A 1 68 ? 11.657 -2.231 4.981 1.00 81.50 68 GLN A O 1
ATOM 535 N N . PRO A 1 69 ? 13.809 -2.185 4.331 1.00 85.06 69 PRO A N 1
ATOM 536 C CA . PRO A 1 69 ? 13.944 -0.727 4.425 1.00 85.06 69 PRO A CA 1
ATOM 537 C C . PRO A 1 69 ? 12.855 0.056 3.680 1.00 85.06 69 PRO A C 1
ATOM 539 O O . PRO A 1 69 ? 12.384 1.091 4.151 1.00 85.06 69 PRO A O 1
ATOM 542 N N . HIS A 1 70 ? 12.421 -0.454 2.526 1.00 85.50 70 HIS A N 1
ATOM 543 C CA . HIS A 1 70 ? 11.373 0.167 1.721 1.00 85.50 70 HIS A CA 1
ATOM 544 C C . HIS A 1 70 ? 9.995 0.085 2.397 1.00 85.50 70 HIS A C 1
ATOM 546 O O . HIS A 1 70 ? 9.258 1.068 2.376 1.00 85.50 70 HIS A O 1
ATOM 552 N N . LEU A 1 71 ? 9.661 -1.029 3.060 1.00 88.75 71 LEU A N 1
ATOM 553 C CA . LEU A 1 71 ? 8.403 -1.168 3.804 1.00 88.75 71 LEU A CA 1
ATOM 554 C C . LEU A 1 71 ? 8.377 -0.276 5.050 1.00 88.75 71 LEU A C 1
ATOM 556 O O . LEU A 1 71 ? 7.340 0.311 5.365 1.00 88.75 71 LEU A O 1
ATOM 560 N N . ILE A 1 72 ? 9.525 -0.094 5.711 1.00 89.94 72 ILE A N 1
ATOM 561 C CA . ILE A 1 72 ? 9.669 0.868 6.812 1.00 89.94 72 ILE A CA 1
ATOM 562 C C . ILE A 1 72 ? 9.406 2.295 6.312 1.00 89.94 72 ILE A C 1
ATOM 564 O O . ILE A 1 72 ? 8.634 3.027 6.937 1.00 89.94 72 ILE A O 1
ATOM 568 N N . ALA A 1 73 ? 9.994 2.680 5.175 1.00 91.56 73 ALA A N 1
ATOM 569 C CA . ALA A 1 73 ? 9.775 3.991 4.569 1.00 91.56 73 ALA A CA 1
ATOM 570 C C . ALA A 1 73 ? 8.298 4.217 4.200 1.00 91.56 73 ALA A C 1
ATOM 572 O O . ALA A 1 73 ? 7.740 5.260 4.538 1.00 91.56 73 ALA A O 1
ATOM 573 N N . VAL A 1 74 ? 7.637 3.227 3.587 1.00 93.38 74 VAL A N 1
ATOM 574 C CA . VAL A 1 74 ? 6.199 3.287 3.263 1.00 93.38 74 VAL A CA 1
ATOM 575 C C . VAL A 1 74 ? 5.354 3.441 4.527 1.00 93.38 74 VAL A C 1
ATOM 577 O O . VAL A 1 74 ? 4.451 4.272 4.573 1.00 93.38 74 VAL A O 1
ATOM 580 N N . ASN A 1 75 ? 5.650 2.682 5.584 1.00 93.06 75 ASN A N 1
ATOM 581 C CA . ASN A 1 75 ? 4.924 2.776 6.849 1.00 93.06 75 ASN A CA 1
ATOM 582 C C . ASN A 1 75 ? 5.084 4.156 7.509 1.00 93.06 75 ASN A C 1
ATOM 584 O O . ASN A 1 75 ? 4.108 4.714 8.005 1.00 93.06 75 ASN A O 1
ATOM 588 N N . LEU A 1 76 ? 6.291 4.732 7.499 1.00 92.56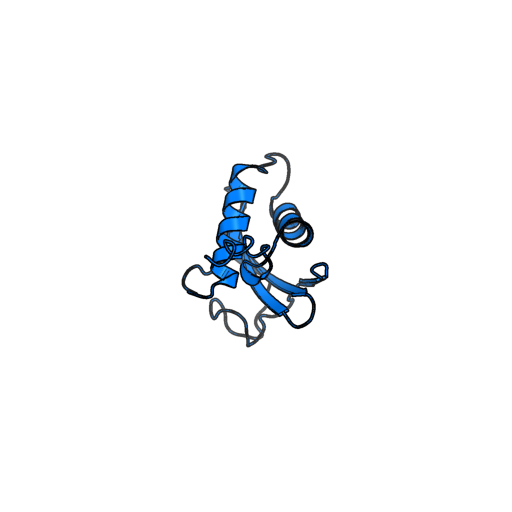 76 LEU A N 1
ATOM 589 C CA . LEU A 1 76 ? 6.525 6.099 7.977 1.00 92.56 76 LEU A CA 1
ATOM 590 C C . LEU A 1 76 ? 5.763 7.132 7.139 1.00 92.56 76 LEU A C 1
ATOM 592 O O . LEU A 1 76 ? 5.171 8.053 7.699 1.00 92.56 76 LEU A O 1
ATOM 596 N N . HIS A 1 77 ? 5.737 6.956 5.817 1.00 94.62 77 HIS A N 1
ATOM 597 C CA . HIS A 1 77 ? 4.994 7.819 4.900 1.00 94.62 77 HIS A CA 1
ATOM 598 C C . HIS A 1 77 ? 3.489 7.793 5.193 1.00 94.62 77 HIS A C 1
ATOM 600 O O . HIS A 1 77 ? 2.883 8.839 5.408 1.00 94.62 77 HIS A O 1
ATOM 606 N N . LEU A 1 78 ? 2.897 6.601 5.311 1.00 94.81 78 LEU A N 1
ATOM 607 C CA . LEU A 1 78 ? 1.473 6.427 5.621 1.00 94.81 78 LEU A CA 1
ATOM 608 C C . LEU A 1 78 ? 1.091 6.961 7.010 1.00 94.81 78 LEU A C 1
ATOM 610 O O . LEU A 1 78 ? -0.008 7.492 7.184 1.00 94.81 78 LEU A O 1
ATOM 614 N N . LYS A 1 79 ? 1.990 6.869 7.999 1.00 93.69 79 LYS A N 1
ATOM 615 C CA . LYS A 1 79 ? 1.784 7.497 9.314 1.00 93.69 79 LYS A CA 1
ATOM 616 C C . LYS A 1 79 ? 1.699 9.016 9.202 1.00 93.69 79 LYS A C 1
ATOM 618 O O . LYS A 1 79 ? 0.727 9.588 9.677 1.00 93.69 79 LYS A O 1
ATOM 623 N N . ARG A 1 80 ? 2.644 9.650 8.498 1.00 94.00 80 ARG A N 1
ATOM 624 C CA . ARG A 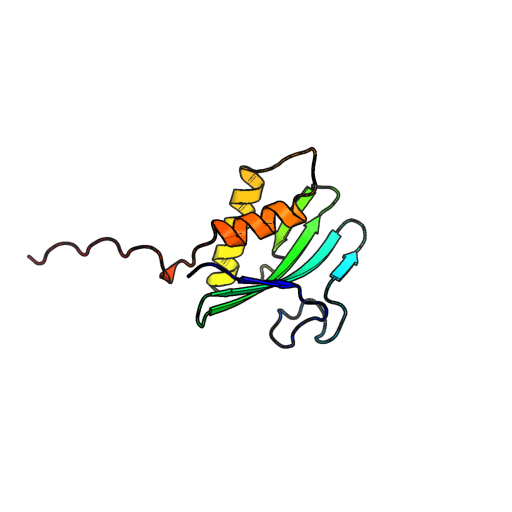1 80 ? 2.603 11.102 8.244 1.00 94.00 80 ARG A CA 1
ATOM 625 C C . ARG A 1 80 ? 1.344 11.500 7.479 1.00 94.00 80 ARG A C 1
ATOM 627 O O . ARG A 1 80 ? 0.676 12.455 7.854 1.00 94.00 80 ARG A O 1
ATOM 634 N N . PHE A 1 81 ? 0.971 10.744 6.446 1.00 93.75 81 PHE A N 1
ATOM 635 C CA . PHE A 1 81 ? -0.286 10.968 5.729 1.00 93.75 81 PHE A CA 1
ATOM 636 C C . PHE A 1 81 ? -1.483 10.972 6.694 1.00 93.75 81 PHE A C 1
ATOM 638 O O . PHE A 1 81 ? -2.294 11.895 6.675 1.00 93.75 81 PHE A O 1
ATOM 645 N N . THR A 1 82 ? -1.544 9.987 7.592 1.00 92.31 82 THR A N 1
ATOM 646 C CA . THR A 1 82 ? -2.605 9.863 8.601 1.00 92.31 82 THR A CA 1
ATOM 647 C C . THR A 1 82 ? -2.602 11.010 9.614 1.00 92.31 82 THR A C 1
ATOM 649 O O . THR A 1 82 ? -3.649 11.310 10.166 1.00 92.31 82 THR A O 1
ATOM 652 N N . GLU A 1 83 ? -1.471 11.659 9.878 1.00 90.50 83 GLU A N 1
ATOM 653 C CA . GLU A 1 83 ? -1.389 12.800 10.803 1.00 90.50 83 GLU A CA 1
ATOM 654 C C . GLU A 1 83 ? -1.853 14.115 10.156 1.00 90.50 83 GLU A C 1
ATOM 656 O O . GLU A 1 83 ? -2.488 14.931 10.818 1.00 90.50 83 GLU A O 1
ATOM 661 N N . PHE A 1 84 ? -1.571 14.317 8.863 1.00 86.12 84 PHE A N 1
ATOM 662 C CA . PHE A 1 84 ? -1.765 15.614 8.194 1.00 86.12 84 PHE A CA 1
ATOM 663 C C . PHE A 1 84 ? -2.919 15.666 7.180 1.00 86.12 84 PHE A C 1
ATOM 665 O O . PHE A 1 84 ? -3.315 16.757 6.780 1.00 86.12 84 PHE A O 1
ATOM 672 N N . ASN A 1 85 ? -3.463 14.524 6.743 1.00 76.31 85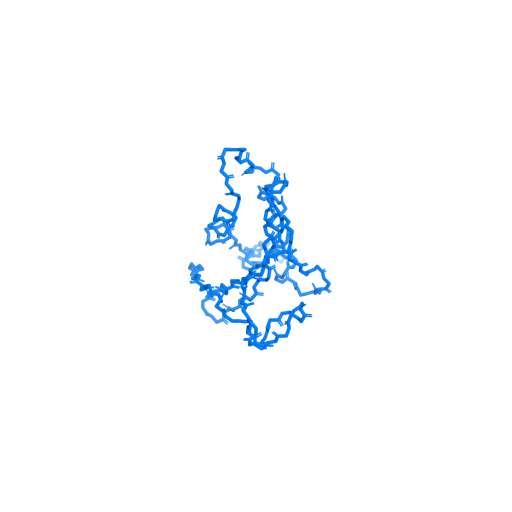 ASN A N 1
ATOM 673 C CA . ASN A 1 85 ? -4.429 14.448 5.634 1.00 76.31 85 ASN A CA 1
ATOM 674 C C . ASN A 1 85 ? -5.737 13.717 5.997 1.00 76.31 85 ASN A C 1
ATOM 676 O O . ASN A 1 85 ? -6.357 13.086 5.136 1.00 76.31 85 ASN A O 1
ATOM 680 N N . GLN A 1 86 ? -6.196 13.791 7.253 1.00 66.62 86 GLN A N 1
ATOM 681 C CA . GLN A 1 86 ? -7.504 13.231 7.616 1.00 66.62 86 GLN A CA 1
ATOM 682 C C . GLN A 1 86 ? -8.638 14.134 7.131 1.00 66.62 86 GLN A C 1
ATOM 684 O O . GLN A 1 86 ? -9.072 15.057 7.815 1.00 66.62 86 GLN A O 1
ATOM 689 N N . SER A 1 87 ? -9.151 13.835 5.940 1.00 68.81 87 SER A N 1
ATOM 690 C CA . SER A 1 87 ? -10.491 14.274 5.567 1.00 68.81 87 SER A CA 1
ATOM 691 C C . SER A 1 87 ? -11.511 13.375 6.266 1.00 68.81 87 SER A C 1
ATOM 693 O O . SER A 1 87 ? -11.549 12.168 6.031 1.00 68.81 87 SER A O 1
ATOM 695 N N . HIS A 1 88 ? -12.342 13.950 7.137 1.00 70.25 88 HIS A N 1
ATOM 696 C CA . HIS A 1 88 ? -13.405 13.205 7.820 1.00 70.25 88 HIS A CA 1
ATOM 697 C C . HIS A 1 88 ? -14.630 12.939 6.928 1.00 70.25 88 HIS A C 1
ATOM 699 O O . HIS A 1 88 ? -15.509 12.179 7.326 1.00 70.25 88 HIS A O 1
ATOM 705 N N . SER A 1 89 ? -14.707 13.546 5.739 1.00 81.88 89 SER A N 1
ATOM 706 C CA . SER A 1 89 ? -15.859 13.419 4.836 1.00 81.88 89 SER A CA 1
ATOM 707 C C . SER A 1 89 ? -15.716 12.314 3.786 1.00 81.88 89 SER A C 1
ATOM 709 O O 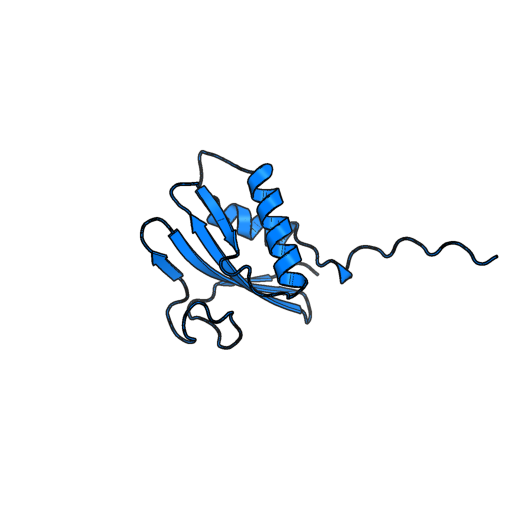. SER A 1 89 ? -16.701 11.973 3.138 1.00 81.88 89 SER A O 1
ATOM 711 N N . GLU A 1 90 ? -14.518 11.755 3.597 1.00 87.62 90 GLU A N 1
ATOM 712 C CA . GLU A 1 90 ? -14.230 10.765 2.552 1.00 87.62 90 GLU A CA 1
ATOM 713 C C . GLU A 1 90 ? -13.353 9.625 3.077 1.00 87.62 90 GLU A C 1
ATOM 715 O O . GLU A 1 90 ? -12.596 9.789 4.033 1.00 87.62 90 GLU A O 1
ATOM 720 N N . CYS A 1 91 ? -13.426 8.452 2.439 1.00 92.44 91 CYS A N 1
ATOM 721 C CA . CYS A 1 91 ? -12.568 7.327 2.803 1.00 92.44 91 CYS A CA 1
ATOM 722 C C . CYS A 1 91 ? -11.090 7.598 2.462 1.00 92.44 91 CYS A C 1
ATOM 724 O O . CYS A 1 91 ? -10.781 8.152 1.406 1.00 92.44 91 CYS A O 1
ATOM 726 N N . THR A 1 92 ? -10.153 7.156 3.305 1.00 95.06 92 THR A N 1
ATOM 727 C CA . THR A 1 92 ? -8.711 7.400 3.079 1.00 95.06 92 THR A CA 1
ATOM 728 C C . THR A 1 92 ? -8.038 6.443 2.094 1.00 95.06 92 THR A C 1
ATO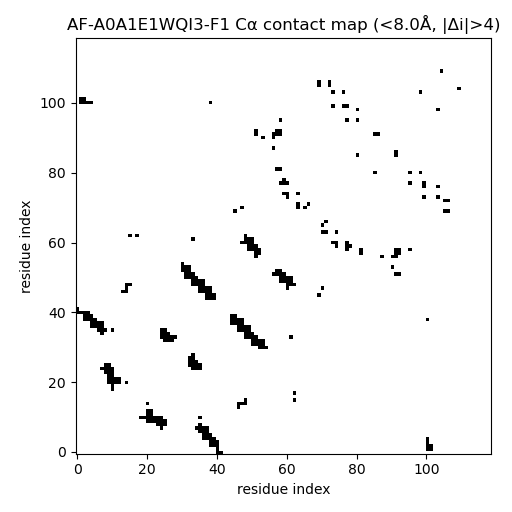M 730 O O . THR A 1 92 ? -6.859 6.622 1.795 1.00 95.06 92 THR A O 1
ATOM 733 N N . LEU A 1 93 ? -8.769 5.465 1.546 1.00 93.50 93 LEU A N 1
ATOM 734 C CA . LEU A 1 93 ? -8.219 4.400 0.701 1.00 93.50 93 LEU A CA 1
ATOM 735 C C . LEU A 1 93 ? -7.505 4.955 -0.541 1.00 93.50 93 LEU A C 1
ATOM 737 O O . LEU A 1 93 ? -6.303 4.758 -0.708 1.00 93.50 93 LEU A O 1
ATOM 741 N N . TRP A 1 94 ? -8.223 5.684 -1.401 1.00 93.31 94 TRP A N 1
ATOM 742 C CA . TRP A 1 94 ? -7.624 6.301 -2.589 1.00 93.31 94 TRP A CA 1
ATOM 743 C C . TRP A 1 94 ? -6.675 7.464 -2.256 1.00 93.31 94 TRP A C 1
ATOM 745 O O . TRP A 1 94 ? -5.579 7.487 -2.818 1.00 93.31 94 TRP A O 1
ATOM 755 N N . PRO A 1 95 ? -7.012 8.396 -1.340 1.00 94.50 95 PRO A N 1
ATOM 756 C CA . PRO A 1 95 ? -6.100 9.465 -0.942 1.00 94.50 95 PRO A CA 1
ATOM 757 C C . PRO A 1 95 ? -4.716 8.976 -0.497 1.00 94.50 95 PRO A C 1
ATOM 759 O O . PRO A 1 95 ? -3.720 9.530 -0.956 1.00 94.50 95 PRO A O 1
ATOM 762 N N . ALA A 1 96 ? -4.639 7.911 0.309 1.00 95.00 96 ALA A N 1
ATOM 763 C CA . ALA A 1 96 ? -3.367 7.339 0.748 1.00 95.00 96 ALA A CA 1
ATOM 764 C C . ALA A 1 96 ? -2.567 6.729 -0.417 1.00 95.00 96 ALA A C 1
ATOM 766 O O . ALA A 1 96 ? -1.355 6.918 -0.509 1.00 95.00 96 ALA A O 1
ATOM 767 N N . VAL A 1 97 ? -3.234 6.026 -1.342 1.00 95.38 97 VAL A N 1
ATOM 768 C CA . VAL A 1 97 ? -2.585 5.458 -2.538 1.00 95.38 97 VAL A CA 1
ATOM 769 C C . VAL A 1 97 ? -2.086 6.563 -3.468 1.00 95.38 97 VAL A C 1
ATOM 771 O O . VAL A 1 97 ? -0.959 6.498 -3.954 1.00 95.38 97 VAL A O 1
ATOM 774 N N . ARG A 1 98 ? -2.892 7.603 -3.694 1.00 94.25 98 ARG A N 1
ATOM 775 C CA . ARG A 1 98 ? -2.503 8.760 -4.505 1.00 94.25 98 ARG A CA 1
ATOM 776 C C . ARG A 1 98 ? -1.301 9.473 -3.899 1.00 94.25 98 ARG A C 1
ATOM 778 O O . ARG A 1 98 ? -0.374 9.798 -4.630 1.00 94.25 98 ARG A O 1
ATOM 785 N N . ASP A 1 99 ? -1.309 9.683 -2.586 1.00 94.31 99 ASP A N 1
ATOM 786 C CA . ASP A 1 99 ? -0.204 10.319 -1.874 1.00 94.31 99 ASP A CA 1
ATOM 787 C C . ASP A 1 99 ? 1.096 9.511 -1.990 1.00 94.31 99 ASP A C 1
ATOM 789 O O . ASP A 1 99 ? 2.152 10.083 -2.255 1.00 94.31 99 ASP A O 1
ATOM 793 N N . LEU A 1 100 ? 1.021 8.176 -1.916 1.00 94.69 100 LEU A N 1
ATOM 794 C CA . LEU A 1 100 ? 2.164 7.315 -2.227 1.00 94.69 100 LEU A CA 1
ATOM 795 C C . LEU A 1 100 ? 2.656 7.523 -3.668 1.00 94.69 100 LEU A C 1
ATOM 797 O O . LEU A 1 100 ? 3.851 7.678 -3.894 1.00 94.69 100 LEU A O 1
ATOM 801 N N . LEU A 1 101 ? 1.761 7.573 -4.655 1.00 94.56 101 LEU A N 1
ATOM 802 C CA . LEU A 1 101 ? 2.163 7.748 -6.055 1.00 94.56 101 LEU A CA 1
ATOM 803 C C . LEU A 1 101 ? 2.856 9.085 -6.323 1.00 94.56 101 LEU A C 1
ATOM 805 O O . LEU A 1 101 ? 3.784 9.139 -7.133 1.00 94.56 101 LEU A O 1
ATOM 809 N N . THR A 1 102 ? 2.399 10.154 -5.672 1.00 92.44 102 THR A N 1
ATOM 810 C CA . THR A 1 102 ? 2.873 11.512 -5.949 1.00 92.44 102 THR A CA 1
ATOM 811 C C . THR A 1 102 ? 4.042 11.932 -5.072 1.00 92.44 102 THR A C 1
ATOM 813 O O . THR A 1 102 ? 4.917 12.649 -5.550 1.00 92.44 102 THR A O 1
ATOM 816 N N . ASN A 1 103 ? 4.066 11.499 -3.809 1.00 92.94 103 ASN A N 1
ATOM 817 C CA . ASN A 1 103 ? 4.956 12.059 -2.791 1.00 92.94 103 ASN A CA 1
ATOM 818 C C . ASN A 1 103 ? 5.933 11.043 -2.189 1.00 92.94 103 ASN A C 1
ATOM 820 O O . ASN A 1 103 ? 6.879 11.452 -1.517 1.00 92.94 103 ASN A O 1
ATOM 824 N N . PHE A 1 104 ? 5.745 9.737 -2.403 1.00 92.56 104 PHE A N 1
ATOM 825 C CA . PHE A 1 104 ? 6.652 8.744 -1.831 1.00 92.56 104 PHE A CA 1
ATOM 826 C C . PHE A 1 104 ? 8.002 8.720 -2.553 1.00 92.56 104 PHE A C 1
ATOM 828 O O . PHE A 1 104 ? 8.091 8.516 -3.769 1.00 92.56 104 PHE A O 1
ATOM 835 N N . THR A 1 105 ? 9.075 8.843 -1.779 1.00 89.50 105 THR A N 1
ATOM 836 C CA . THR A 1 105 ? 10.456 8.714 -2.246 1.00 89.50 105 THR A CA 1
ATOM 837 C C . THR A 1 105 ? 11.186 7.653 -1.434 1.00 89.50 105 THR A C 1
ATOM 839 O O . THR A 1 105 ? 10.974 7.500 -0.229 1.00 89.50 105 THR A O 1
ATOM 842 N N . LEU A 1 106 ? 12.043 6.878 -2.102 1.00 85.00 106 LEU A N 1
ATOM 843 C CA . LEU A 1 106 ? 12.861 5.883 -1.421 1.00 85.00 106 LEU A CA 1
ATOM 844 C C . LEU A 1 106 ? 14.069 6.556 -0.755 1.00 85.00 106 LEU A C 1
ATOM 846 O O . LEU A 1 106 ? 14.657 7.459 -1.350 1.00 85.00 106 LEU A O 1
ATOM 850 N N . PRO A 1 107 ? 14.500 6.092 0.435 1.00 72.94 107 PRO A N 1
ATOM 851 C CA . PRO A 1 107 ? 15.640 6.676 1.145 1.00 72.94 107 PRO A CA 1
ATOM 852 C C . PRO A 1 107 ? 16.948 6.721 0.338 1.00 72.94 107 PRO A C 1
ATOM 854 O O . PRO A 1 107 ? 17.747 7.626 0.541 1.00 72.94 107 PRO A O 1
ATOM 857 N N . GLN A 1 108 ? 17.165 5.780 -0.591 1.00 64.38 108 GLN A N 1
ATOM 858 C CA . GLN A 1 108 ? 18.353 5.760 -1.461 1.00 64.38 108 GLN A CA 1
ATOM 859 C C . GLN A 1 108 ? 18.383 6.886 -2.506 1.00 64.38 108 GLN A C 1
ATOM 861 O O . GLN A 1 108 ? 19.426 7.124 -3.101 1.00 64.38 108 GLN A O 1
ATOM 866 N N . GLU A 1 109 ? 17.265 7.577 -2.727 1.00 58.06 109 GLU A N 1
ATOM 867 C CA . GLU A 1 109 ? 17.142 8.635 -3.735 1.00 58.06 109 GLU A CA 1
ATOM 868 C C . GLU A 1 109 ? 17.126 10.042 -3.114 1.00 58.06 109 GLU A C 1
ATOM 870 O O . GLU A 1 109 ? 16.9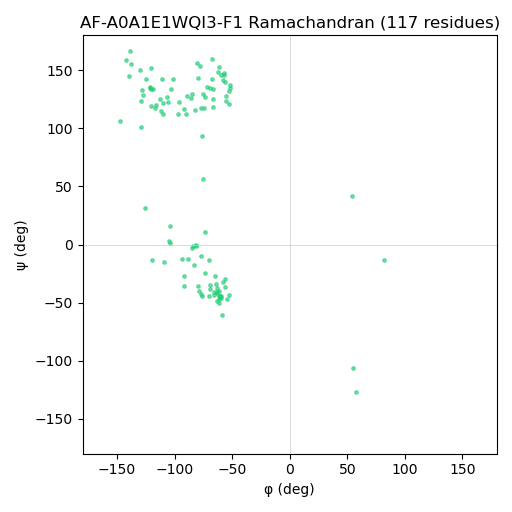98 11.040 -3.823 1.00 58.06 109 GLU A O 1
ATOM 875 N N . ALA A 1 110 ? 17.282 10.143 -1.787 1.00 56.09 110 ALA A N 1
ATOM 876 C CA . ALA A 1 110 ? 17.529 11.419 -1.130 1.00 56.09 110 ALA A CA 1
ATOM 877 C C . ALA A 1 110 ? 18.919 11.942 -1.549 1.00 56.09 110 ALA A C 1
ATOM 879 O O . ALA A 1 110 ? 19.877 11.163 -1.522 1.00 56.09 110 ALA A O 1
ATOM 880 N N . PRO A 1 111 ? 19.064 13.229 -1.925 1.00 52.62 111 PRO A N 1
ATOM 881 C CA . PRO A 1 111 ? 20.361 13.797 -2.268 1.00 52.62 111 PRO A CA 1
ATOM 882 C C . PRO A 1 111 ? 21.353 13.523 -1.137 1.00 52.62 111 PRO A C 1
ATOM 884 O O . PRO A 1 111 ? 21.114 13.925 0.004 1.00 52.62 111 PRO A O 1
ATOM 887 N N . GLN A 1 112 ? 22.449 12.822 -1.438 1.00 52.72 112 GLN A N 1
ATOM 888 C CA . GLN A 1 112 ? 23.568 12.732 -0.507 1.00 52.72 112 GLN A CA 1
ATOM 889 C C . GLN A 1 112 ? 23.988 14.163 -0.169 1.00 52.72 112 GLN A C 1
ATOM 891 O O . GLN A 1 112 ? 24.253 14.961 -1.071 1.00 52.72 112 GLN A O 1
ATOM 896 N N . ALA A 1 113 ? 23.998 14.503 1.122 1.00 63.25 113 ALA A N 1
ATOM 897 C CA . ALA A 1 113 ? 24.546 15.773 1.572 1.00 63.25 113 ALA A CA 1
ATOM 898 C C . ALA A 1 113 ? 25.961 15.924 0.980 1.00 63.25 113 ALA A C 1
ATOM 900 O O . ALA A 1 113 ? 26.711 14.941 0.988 1.00 63.25 113 ALA A O 1
ATOM 901 N N . PRO A 1 114 ? 26.320 17.097 0.426 1.00 65.94 114 PRO A N 1
ATOM 902 C CA . PRO A 1 114 ? 27.626 17.284 -0.188 1.00 65.94 114 PRO A CA 1
ATOM 903 C C . PRO A 1 114 ? 28.712 16.940 0.833 1.00 65.94 114 PRO A C 1
ATOM 905 O O . PRO A 1 114 ? 28.677 17.416 1.970 1.00 65.94 114 PRO A O 1
ATOM 908 N N . ALA A 1 115 ? 29.637 16.063 0.436 1.00 72.06 115 ALA A N 1
ATOM 909 C CA . ALA A 1 115 ? 30.760 15.675 1.275 1.00 72.06 115 ALA A CA 1
ATOM 910 C C . ALA A 1 115 ? 31.547 16.934 1.691 1.00 72.06 115 ALA A C 1
ATOM 912 O O . ALA A 1 115 ? 31.718 17.835 0.861 1.00 72.06 115 ALA A O 1
ATOM 913 N N . PRO A 1 116 ? 32.011 17.027 2.952 1.00 73.88 116 PRO A N 1
ATOM 914 C CA . PRO A 1 116 ? 32.852 18.139 3.365 1.00 73.88 116 PRO A CA 1
ATOM 915 C C . PRO A 1 116 ? 34.110 18.182 2.478 1.00 73.88 116 PRO A C 1
ATOM 917 O O . PRO A 1 116 ? 34.622 17.120 2.107 1.00 73.88 116 PRO A O 1
ATOM 920 N N . PRO A 1 117 ? 34.590 19.380 2.097 1.00 69.75 117 PRO A N 1
ATOM 921 C CA . PRO A 1 117 ? 35.771 19.503 1.255 1.00 69.75 117 PRO A CA 1
ATOM 922 C C . PRO A 1 117 ? 36.989 18.854 1.939 1.00 69.75 117 PRO A C 1
ATOM 924 O O . PRO A 1 117 ? 37.077 18.881 3.171 1.00 69.75 117 PRO A O 1
ATOM 927 N N . PRO A 1 118 ? 37.904 18.244 1.162 1.00 73.50 118 PRO A N 1
ATOM 928 C CA . PRO A 1 118 ? 39.123 17.655 1.706 1.00 73.50 118 PRO A CA 1
ATOM 929 C C . PRO A 1 118 ? 40.007 18.725 2.382 1.00 73.50 118 PRO A C 1
ATOM 931 O O . PRO A 1 118 ? 39.898 19.900 2.017 1.00 73.50 118 PRO A O 1
ATOM 934 N N . PRO A 1 119 ? 40.833 18.325 3.372 1.00 76.88 119 PRO A N 1
ATOM 935 C CA . PRO A 1 119 ? 41.675 19.229 4.159 1.00 76.88 119 PRO A CA 1
ATOM 936 C C . PRO A 1 119 ? 42.778 19.913 3.344 1.00 76.88 119 PRO A C 1
ATOM 938 O O . PRO A 1 119 ? 43.237 19.320 2.339 1.00 76.88 119 PRO A O 1
#

Organism: Pectinophora gossypiella (NCBI:txid13191)

pLDDT: mean 86.03, std 11.23, range [52.62, 96.69]